Protein AF-X1JD85-F1 (afdb_monomer_lite)

Radius of gyration: 33.34 Å; chains: 1; bounding box: 56×75×87 Å

Secondary structure (DSSP, 8-state):
-------HHHHHHHHHHHHHHHHHHT---TTTTHHHHHHHHHHHHHHHHHHHHHH-----GGGS-EEEEEEEESS---HHHHHHHHHHTT-TT-EEEE-TTS-EEEEESPPPHHHHHHHHHHHHHHH--EEEEEEEEE-HHHHHHHHHHHHHHHHHHHHHHHHHHHHHTTT---GGGS--

InterPro domains:
  IPR022646 Protein-export membrane protein SecD/SecF/SecDF, conserved site [PF07549] (50-77)

Foldseek 3Di:
DDDPPPDVVVVVVVVVVVVVVVVVVPPDPCLVCVVVVVVVVVVVVVVVVVCCVVVPDDDDPLLAWKKKWKKAAPDDDDQVNVQVLCVVVVQVVWDWDQDPVRIIIIIGGADDPVNVVVSLVSCCVVRNDMDTDDMDGDDNVNSNVVVVVVVVVVVVVVVVVVVCVCVVCVPPPCPPPPRD

Organism: NCBI:txid412755

Sequence (180 aa):
APSCVYSPALAWDKRLRYSESIREKEMTDIVGKRFWFFIASGVVILFCIISLANFGLKPGIELSSGSMLTVNFEQTVTEADLKQELASLGYTRAIVQRTGEGNFLIRTSELTGEAKTALEDALRAKFGPITESEFYSVSPMIAAETARNAGIAIAVAAVGILLYITWAFRKMPNPFRYGT

Structure (mmCIF, N/CA/C/O backbone):
data_AF-X1JD85-F1
#
_entry.id   AF-X1JD85-F1
#
loop_
_atom_site.group_PDB
_atom_site.id
_atom_site.type_symbol
_atom_site.label_atom_id
_atom_site.label_alt_id
_atom_site.label_comp_id
_atom_site.label_asym_id
_atom_site.label_entity_id
_atom_site.label_seq_id
_atom_site.pdbx_PDB_ins_code
_atom_site.Cartn_x
_atom_site.Cartn_y
_atom_site.Cartn_z
_atom_site.occupancy
_atom_site.B_iso_or_equiv
_atom_site.auth_seq_id
_atom_site.auth_comp_id
_atom_site.auth_asym_id
_atom_site.auth_atom_id
_atom_site.pdbx_PDB_model_num
ATOM 1 N N . ALA A 1 1 ? 29.588 -62.566 -58.183 1.00 44.38 1 ALA A N 1
ATOM 2 C CA . ALA A 1 1 ? 28.946 -61.707 -57.168 1.00 44.38 1 ALA A CA 1
ATOM 3 C C . ALA A 1 1 ? 29.950 -60.640 -56.747 1.00 44.38 1 ALA A C 1
ATOM 5 O O . ALA A 1 1 ? 31.024 -61.040 -56.310 1.00 44.38 1 ALA A O 1
ATOM 6 N N . PRO A 1 2 ? 29.702 -59.331 -56.928 1.00 49.50 2 PRO A N 1
ATOM 7 C CA . PRO A 1 2 ? 30.607 -58.328 -56.397 1.00 49.50 2 PRO A CA 1
ATOM 8 C C . PRO A 1 2 ? 30.257 -58.089 -54.926 1.00 49.50 2 PRO A C 1
ATOM 10 O O . PRO A 1 2 ? 29.123 -57.769 -54.574 1.00 49.50 2 PRO A O 1
ATOM 13 N N . SER A 1 3 ? 31.240 -58.301 -54.062 1.00 49.25 3 SER A N 1
ATOM 14 C CA . SER A 1 3 ? 31.193 -57.963 -52.647 1.00 49.25 3 SER A CA 1
ATOM 15 C C . SER A 1 3 ? 31.099 -56.445 -52.491 1.00 49.25 3 SER A C 1
ATOM 17 O O . SER A 1 3 ? 32.057 -55.726 -52.777 1.00 49.25 3 SER A O 1
ATOM 19 N N . CYS A 1 4 ? 29.940 -55.957 -52.046 1.00 56.00 4 CYS A N 1
ATOM 20 C CA . CYS A 1 4 ? 29.760 -54.581 -51.594 1.00 56.00 4 CYS A CA 1
ATOM 21 C C . CYS A 1 4 ? 30.707 -54.302 -50.418 1.00 56.00 4 CYS A C 1
ATOM 23 O O . CYS A 1 4 ? 30.453 -54.725 -49.292 1.00 56.00 4 CYS A O 1
ATOM 25 N N . VAL A 1 5 ? 31.789 -53.568 -50.672 1.00 58.25 5 VAL A N 1
ATOM 26 C CA . VAL A 1 5 ? 32.627 -52.990 -49.618 1.00 58.25 5 VAL A CA 1
ATOM 27 C C . VAL A 1 5 ? 31.875 -51.787 -49.053 1.00 58.25 5 VAL A C 1
ATOM 29 O O . VAL A 1 5 ? 31.872 -50.702 -49.633 1.00 58.25 5 VAL A O 1
ATOM 32 N N . TYR A 1 6 ? 31.171 -51.993 -47.941 1.00 58.03 6 TYR A N 1
ATOM 33 C CA . TYR A 1 6 ? 30.500 -50.920 -47.214 1.00 58.03 6 TYR A CA 1
ATOM 34 C C . TYR A 1 6 ? 31.567 -50.099 -46.479 1.00 58.03 6 TYR A C 1
ATOM 36 O O . TYR A 1 6 ? 32.067 -50.517 -45.440 1.00 58.03 6 TYR A O 1
ATOM 44 N N . SER A 1 7 ? 31.973 -48.960 -47.050 1.00 56.78 7 SER A N 1
ATOM 45 C CA . SER A 1 7 ? 32.940 -48.054 -46.420 1.00 56.78 7 SER A CA 1
ATOM 46 C C . SER A 1 7 ? 32.228 -47.186 -45.371 1.00 56.78 7 SER A C 1
ATOM 48 O O . SER A 1 7 ? 31.432 -46.318 -45.747 1.00 56.78 7 SER A O 1
ATOM 50 N N . PRO A 1 8 ? 32.478 -47.381 -44.060 1.00 60.97 8 PRO A N 1
ATOM 51 C CA . PRO A 1 8 ? 31.760 -46.661 -43.011 1.00 60.97 8 PRO A CA 1
ATOM 52 C C . PRO A 1 8 ? 32.025 -45.148 -43.051 1.00 60.97 8 PRO A C 1
ATOM 54 O O . PRO A 1 8 ? 31.138 -44.374 -42.708 1.00 60.97 8 PRO A O 1
ATOM 57 N N . ALA A 1 9 ? 33.191 -44.705 -43.535 1.00 60.25 9 ALA A N 1
ATOM 58 C CA . ALA A 1 9 ? 33.606 -43.297 -43.541 1.00 60.25 9 ALA A CA 1
ATOM 59 C C . ALA A 1 9 ? 32.666 -42.362 -44.334 1.00 60.25 9 ALA A C 1
ATOM 61 O O . ALA A 1 9 ? 32.405 -41.240 -43.904 1.00 60.25 9 ALA A O 1
ATOM 62 N N . LEU A 1 10 ? 32.090 -42.835 -45.444 1.00 59.53 10 LEU A N 1
ATOM 63 C CA . LEU A 1 10 ? 31.178 -42.039 -46.282 1.00 59.53 10 LEU A CA 1
ATOM 64 C C . LEU A 1 10 ? 29.802 -41.816 -45.631 1.00 59.53 10 LEU A C 1
ATOM 66 O O . LEU A 1 10 ? 29.120 -40.835 -45.933 1.00 59.53 10 LEU A O 1
ATOM 70 N N . ALA A 1 11 ? 29.383 -42.714 -44.736 1.00 60.19 11 ALA A N 1
ATOM 71 C CA . ALA A 1 11 ? 28.127 -42.581 -44.004 1.00 60.19 11 ALA A CA 1
ATOM 72 C C . ALA A 1 11 ? 28.239 -41.565 -42.852 1.00 60.19 11 ALA A C 1
ATOM 74 O O . ALA A 1 11 ? 27.272 -40.855 -42.568 1.00 6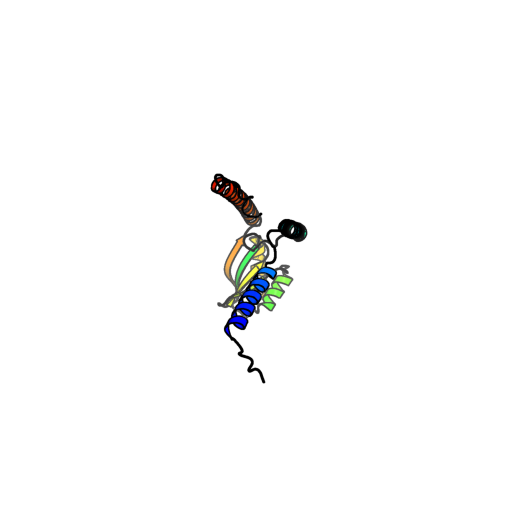0.19 11 ALA A O 1
ATOM 75 N N . TRP A 1 12 ? 29.418 -41.462 -42.226 1.00 57.91 12 TRP A N 1
ATOM 76 C CA . TRP A 1 12 ? 29.690 -40.479 -41.174 1.00 57.91 12 TRP A CA 1
ATOM 77 C C . TRP A 1 12 ? 29.753 -39.047 -41.727 1.00 57.91 12 TRP A C 1
ATOM 79 O O . TRP A 1 12 ? 29.124 -38.162 -41.151 1.00 57.91 12 TRP A O 1
ATOM 89 N N . ASP A 1 13 ? 30.394 -38.825 -42.881 1.00 65.12 13 ASP A N 1
ATOM 90 C CA . ASP A 1 13 ? 30.475 -37.499 -43.530 1.00 65.12 13 ASP A CA 1
ATOM 91 C C . ASP A 1 13 ? 29.090 -36.965 -43.946 1.00 65.12 13 ASP A C 1
ATOM 93 O O . ASP A 1 13 ? 28.709 -35.839 -43.616 1.00 65.12 13 ASP A O 1
ATOM 97 N N . LYS A 1 14 ? 28.250 -37.808 -44.566 1.00 60.28 14 LYS A N 1
ATOM 98 C CA . LYS A 1 14 ? 26.873 -37.413 -44.919 1.00 60.28 14 LYS A CA 1
ATOM 99 C C . LYS A 1 14 ? 26.011 -37.099 -43.696 1.00 60.28 14 LYS A C 1
ATOM 101 O O . LYS A 1 14 ? 25.190 -36.188 -43.759 1.00 60.28 14 LYS A O 1
ATOM 106 N N . ARG A 1 15 ? 26.185 -37.826 -42.585 1.00 61.72 15 ARG A N 1
ATOM 107 C CA . ARG A 1 15 ? 25.444 -37.581 -41.337 1.00 61.72 15 ARG A CA 1
ATOM 108 C C . ARG A 1 15 ? 25.873 -36.273 -40.667 1.00 61.72 15 ARG A C 1
ATOM 110 O O . ARG A 1 15 ? 25.011 -35.566 -40.153 1.00 61.72 15 ARG A O 1
ATOM 117 N N . LEU A 1 16 ? 27.161 -35.932 -40.707 1.00 63.00 16 LEU A N 1
ATOM 118 C CA . LEU A 1 16 ? 27.675 -34.669 -40.173 1.00 63.00 16 LEU A CA 1
ATOM 119 C C . LEU A 1 16 ? 27.164 -33.472 -40.983 1.00 63.00 16 LEU A C 1
ATOM 121 O O . LEU A 1 16 ? 26.545 -32.589 -40.393 1.00 63.00 16 LEU A O 1
ATOM 125 N N . ARG A 1 17 ? 27.259 -33.511 -42.320 1.00 60.44 17 ARG A N 1
ATOM 126 C CA . ARG A 1 17 ? 26.695 -32.463 -43.195 1.00 60.44 17 ARG A CA 1
ATOM 127 C C . ARG A 1 17 ? 25.183 -32.311 -43.064 1.00 60.44 17 ARG A C 1
ATOM 129 O O . ARG A 1 17 ? 24.678 -31.195 -43.076 1.00 60.44 17 ARG A O 1
ATOM 136 N N . TYR A 1 18 ? 24.455 -33.419 -42.913 1.00 59.06 18 TYR A N 1
ATOM 137 C CA . TYR A 1 18 ? 23.013 -33.371 -42.666 1.00 59.06 18 TYR A CA 1
ATOM 138 C C . TYR A 1 18 ? 22.705 -32.737 -41.301 1.00 59.06 18 TYR A C 1
ATOM 140 O O . TYR A 1 18 ? 21.796 -31.926 -41.185 1.00 59.06 18 TYR A O 1
ATOM 148 N N . SER A 1 19 ? 23.493 -33.035 -40.263 1.00 59.91 19 SER A N 1
ATOM 149 C CA . SER A 1 19 ? 23.331 -32.404 -38.945 1.00 59.91 19 SER A CA 1
ATOM 150 C C . SER A 1 19 ? 23.703 -30.915 -38.922 1.00 59.91 19 SER A C 1
ATOM 152 O O . SER A 1 19 ? 23.165 -30.164 -38.109 1.00 59.91 19 SER A O 1
ATOM 154 N N . GLU A 1 20 ? 24.609 -30.476 -39.799 1.00 59.88 20 GLU A N 1
ATOM 155 C CA . GLU A 1 20 ? 24.968 -29.065 -39.974 1.00 59.88 20 GLU A CA 1
ATOM 156 C C . GLU A 1 20 ? 23.885 -28.307 -40.748 1.00 59.88 20 GLU A C 1
ATOM 158 O O . GLU A 1 20 ? 23.433 -27.266 -40.279 1.00 59.88 20 GLU A O 1
ATOM 163 N N . SER A 1 21 ? 23.356 -28.869 -41.843 1.00 57.31 21 SER A N 1
ATOM 164 C CA . SER A 1 21 ? 22.303 -28.201 -42.623 1.00 57.31 21 SER A CA 1
ATOM 165 C C . SER A 1 21 ? 20.973 -28.088 -41.873 1.00 57.31 21 SER A C 1
ATOM 167 O O . SER A 1 21 ? 20.193 -27.180 -42.139 1.00 57.31 21 SER A O 1
ATOM 169 N N . ILE A 1 22 ? 20.673 -29.015 -40.956 1.00 58.38 22 ILE A N 1
ATOM 170 C CA . ILE A 1 22 ? 19.481 -28.940 -40.096 1.00 58.38 22 ILE A CA 1
ATOM 171 C C . ILE A 1 22 ? 19.673 -27.898 -38.982 1.00 58.38 22 ILE A C 1
ATOM 173 O O . ILE A 1 22 ? 18.718 -27.215 -38.625 1.00 58.38 22 ILE A O 1
ATOM 177 N N . ARG A 1 23 ? 20.904 -27.707 -38.482 1.00 54.75 23 ARG A N 1
ATOM 178 C CA . ARG A 1 23 ? 21.219 -26.642 -37.513 1.00 54.75 23 ARG A CA 1
ATOM 179 C C . ARG A 1 23 ? 21.131 -25.242 -38.115 1.00 54.75 23 ARG A C 1
ATOM 181 O O . ARG A 1 23 ? 20.707 -24.323 -37.428 1.00 54.75 23 ARG A O 1
ATOM 188 N N . GLU A 1 24 ? 21.495 -25.089 -39.383 1.00 54.84 24 GLU A N 1
ATOM 189 C CA . GLU A 1 24 ? 21.412 -23.811 -40.099 1.00 54.84 24 GLU A CA 1
ATOM 190 C C . GLU A 1 24 ? 19.960 -23.422 -40.441 1.00 54.84 24 GLU A C 1
ATOM 192 O O . GLU A 1 24 ? 19.608 -22.245 -40.447 1.00 54.84 24 GLU A O 1
ATOM 197 N N . LYS A 1 25 ? 19.080 -24.410 -40.660 1.00 52.81 25 LYS A N 1
ATOM 198 C CA . LYS A 1 25 ? 17.674 -24.190 -41.046 1.00 52.81 25 LYS A CA 1
ATOM 199 C C . LYS A 1 25 ? 16.736 -23.844 -39.881 1.00 52.81 25 LYS A C 1
ATOM 201 O O . LYS A 1 25 ? 15.652 -23.324 -40.123 1.00 52.81 25 LYS A O 1
ATOM 206 N N . GLU A 1 26 ? 17.166 -24.084 -38.643 1.00 57.06 26 GLU A N 1
ATOM 207 C CA . GLU A 1 26 ? 16.428 -23.780 -37.405 1.00 57.06 26 GLU A CA 1
ATOM 208 C C . GLU A 1 26 ? 16.967 -22.522 -36.691 1.00 57.06 26 GLU A C 1
ATOM 210 O O . GLU A 1 26 ? 16.787 -22.341 -35.488 1.00 57.06 26 GLU A O 1
ATOM 215 N N . MET A 1 27 ? 17.644 -21.616 -37.403 1.00 59.97 27 MET A N 1
ATOM 216 C CA . MET A 1 27 ? 17.919 -20.276 -36.881 1.00 59.97 27 MET A CA 1
ATOM 217 C C . MET A 1 27 ? 16.704 -19.384 -37.144 1.00 59.97 27 MET A C 1
ATOM 219 O O . MET A 1 27 ? 16.554 -18.807 -38.218 1.00 59.97 27 MET A O 1
ATOM 223 N N . THR A 1 28 ? 15.809 -19.264 -36.159 1.00 64.50 28 THR A N 1
ATOM 224 C CA . THR A 1 28 ? 14.761 -18.236 -36.191 1.00 64.50 28 THR A CA 1
ATOM 225 C C . THR A 1 28 ? 15.414 -16.870 -36.369 1.00 64.50 28 THR A C 1
ATOM 227 O O . THR A 1 28 ? 16.146 -16.411 -35.492 1.00 64.50 28 THR A O 1
ATOM 230 N N . ASP A 1 29 ? 15.146 -16.218 -37.497 1.00 69.44 29 ASP A N 1
ATOM 231 C CA . ASP A 1 29 ? 15.663 -14.887 -37.797 1.00 69.44 29 ASP A CA 1
ATOM 232 C C . ASP A 1 29 ? 14.931 -13.824 -36.952 1.00 69.44 29 ASP A C 1
ATOM 234 O O . ASP A 1 29 ? 13.957 -13.187 -37.370 1.00 69.44 29 ASP A O 1
ATOM 238 N N . ILE A 1 30 ? 15.354 -13.701 -35.689 1.00 71.94 30 ILE A N 1
ATOM 239 C CA . ILE A 1 30 ? 14.834 -12.724 -34.721 1.00 71.94 30 ILE A CA 1
ATOM 240 C C . ILE A 1 30 ? 15.249 -11.306 -35.138 1.00 71.94 30 ILE A C 1
ATOM 242 O O . ILE A 1 30 ? 14.485 -10.352 -34.966 1.00 71.94 30 ILE A O 1
ATOM 246 N N . VAL A 1 31 ? 16.439 -11.169 -35.730 1.00 73.62 31 VAL A N 1
ATOM 247 C CA . VAL A 1 31 ? 17.022 -9.881 -36.121 1.00 73.62 31 VAL A CA 1
ATOM 248 C C . VAL A 1 31 ? 16.278 -9.292 -37.324 1.00 73.62 31 VAL A C 1
ATOM 250 O O . VAL A 1 31 ? 15.913 -8.113 -37.293 1.00 73.62 31 VAL A O 1
ATOM 253 N N . GLY A 1 32 ? 15.944 -10.110 -38.328 1.00 77.06 32 GLY A N 1
ATOM 254 C CA . GLY A 1 32 ? 15.184 -9.705 -39.513 1.00 77.06 32 GLY A CA 1
ATOM 255 C C . GLY A 1 32 ? 13.743 -9.273 -39.213 1.00 77.06 32 GLY A C 1
ATOM 256 O O . GLY A 1 32 ? 13.199 -8.399 -39.888 1.00 77.06 32 GLY A O 1
ATOM 257 N N . LYS A 1 33 ? 13.124 -9.806 -38.149 1.00 80.38 33 LYS A N 1
ATOM 258 C CA . LYS A 1 33 ? 11.741 -9.478 -37.741 1.00 80.38 33 LYS A CA 1
ATOM 259 C C . LYS A 1 33 ? 11.639 -8.458 -36.601 1.00 80.38 33 LYS A C 1
ATOM 261 O O . LYS A 1 33 ? 10.548 -8.249 -36.072 1.00 80.38 33 LYS A O 1
ATOM 266 N N . ARG A 1 34 ? 12.726 -7.764 -36.242 1.00 83.44 34 ARG A N 1
ATOM 267 C CA . ARG A 1 34 ? 12.780 -6.824 -35.099 1.00 83.44 34 ARG A CA 1
ATOM 268 C C . ARG A 1 34 ? 11.634 -5.806 -35.036 1.00 83.44 34 ARG A C 1
ATOM 270 O O . ARG A 1 34 ? 11.132 -5.520 -33.956 1.00 83.44 34 ARG A O 1
ATOM 277 N N . PHE A 1 35 ? 11.176 -5.290 -36.179 1.00 85.44 35 PHE A N 1
ATOM 278 C CA . PHE A 1 35 ? 10.071 -4.324 -36.225 1.00 85.44 35 PHE A CA 1
ATOM 279 C C . PHE A 1 35 ? 8.730 -4.931 -35.798 1.00 85.44 35 PHE A C 1
ATOM 281 O O . PHE A 1 35 ? 7.968 -4.269 -35.100 1.00 85.44 35 PHE A O 1
ATOM 288 N N . TRP A 1 36 ? 8.467 -6.197 -36.138 1.00 88.06 36 TRP A N 1
ATOM 289 C CA . TRP A 1 36 ? 7.276 -6.906 -35.664 1.00 88.06 36 TRP A CA 1
ATOM 290 C C . TRP A 1 36 ? 7.305 -7.084 -34.145 1.00 88.06 36 TRP A C 1
ATOM 292 O O . TRP A 1 36 ? 6.292 -6.859 -33.486 1.00 88.06 36 TRP A O 1
ATOM 302 N N . PHE A 1 37 ? 8.473 -7.400 -33.577 1.00 89.50 37 PHE A N 1
ATOM 303 C CA . PHE A 1 37 ? 8.644 -7.483 -32.125 1.00 89.50 37 PHE A CA 1
ATOM 304 C C . PHE A 1 37 ? 8.500 -6.122 -31.433 1.00 89.50 37 PHE A C 1
ATOM 306 O O . PHE A 1 37 ? 7.871 -6.052 -30.377 1.00 89.50 37 PHE A O 1
ATOM 313 N N . PHE A 1 38 ? 9.004 -5.030 -32.022 1.00 90.94 38 PHE A N 1
ATOM 314 C CA . PHE A 1 38 ? 8.793 -3.681 -31.484 1.00 90.94 38 PHE A CA 1
ATOM 315 C C . PHE A 1 38 ? 7.323 -3.262 -31.511 1.00 90.94 38 PHE A C 1
ATOM 317 O O . PHE A 1 38 ? 6.838 -2.729 -30.516 1.00 90.94 38 PHE A O 1
ATOM 324 N N . ILE A 1 39 ? 6.597 -3.535 -32.602 1.00 94.19 39 ILE A N 1
ATOM 325 C CA . ILE A 1 39 ? 5.160 -3.236 -32.690 1.00 94.19 39 ILE A CA 1
ATOM 326 C C . ILE A 1 39 ? 4.388 -4.059 -31.661 1.00 94.19 39 ILE A C 1
ATOM 328 O O . ILE A 1 39 ? 3.618 -3.491 -30.892 1.00 94.19 39 ILE A O 1
ATOM 332 N N . ALA A 1 40 ? 4.627 -5.371 -31.594 1.00 94.75 40 ALA A N 1
ATOM 333 C CA . ALA A 1 40 ? 3.981 -6.236 -30.611 1.00 94.75 40 ALA A CA 1
ATOM 334 C C . ALA A 1 40 ? 4.247 -5.756 -29.174 1.00 94.75 40 ALA A C 1
ATOM 336 O O . ALA A 1 40 ? 3.315 -5.628 -28.383 1.00 94.75 40 ALA A O 1
ATOM 337 N N . SER A 1 41 ? 5.497 -5.407 -28.857 1.00 94.75 41 SER A N 1
ATOM 338 C CA . SER A 1 41 ? 5.865 -4.878 -27.538 1.00 94.75 41 SER A CA 1
ATOM 339 C C . SER A 1 41 ? 5.183 -3.540 -27.253 1.00 94.75 41 SER A C 1
ATOM 341 O O . SER A 1 41 ? 4.665 -3.339 -26.159 1.00 94.75 41 SER A O 1
ATOM 343 N N . GLY A 1 42 ? 5.125 -2.640 -28.238 1.00 96.06 42 GLY A N 1
ATOM 344 C CA . GLY A 1 42 ? 4.436 -1.356 -28.117 1.00 96.06 42 GLY A CA 1
ATOM 345 C C . GLY A 1 42 ? 2.938 -1.516 -27.860 1.00 96.06 42 GLY A C 1
ATOM 346 O O . GLY A 1 42 ? 2.399 -0.844 -26.984 1.00 96.06 42 GLY A O 1
ATOM 347 N N . VAL A 1 43 ? 2.277 -2.447 -28.556 1.00 97.38 43 VAL A N 1
ATOM 348 C CA . VAL A 1 43 ? 0.858 -2.772 -28.333 1.00 97.38 43 VAL A CA 1
ATOM 349 C C . VAL A 1 43 ? 0.636 -3.300 -26.917 1.00 97.38 43 VAL A C 1
ATOM 351 O O . VAL A 1 43 ? -0.282 -2.843 -26.239 1.00 97.38 43 VAL A O 1
ATOM 354 N N . VAL A 1 44 ? 1.490 -4.210 -26.437 1.00 96.88 44 VAL A N 1
ATOM 355 C CA . VAL A 1 44 ? 1.398 -4.744 -25.068 1.00 96.88 44 VAL A CA 1
ATOM 356 C C . VAL A 1 44 ? 1.614 -3.643 -24.029 1.00 96.88 44 VAL A C 1
ATOM 358 O O . VAL A 1 44 ? 0.826 -3.532 -23.095 1.00 96.88 44 VAL A O 1
ATOM 361 N N . ILE A 1 45 ? 2.627 -2.788 -24.198 1.00 96.81 45 ILE A N 1
ATOM 362 C CA . ILE A 1 45 ? 2.885 -1.659 -23.290 1.00 96.81 45 ILE A CA 1
ATOM 363 C C . ILE A 1 45 ? 1.685 -0.709 -23.261 1.00 96.81 45 ILE A C 1
ATOM 365 O O . ILE A 1 45 ? 1.235 -0.326 -22.183 1.00 96.81 45 ILE A O 1
ATOM 369 N N . LEU A 1 46 ? 1.137 -0.355 -24.426 1.00 96.69 46 LEU A N 1
ATOM 370 C CA . LEU A 1 46 ? -0.025 0.523 -24.518 1.00 96.69 46 LEU A CA 1
ATOM 371 C C . LEU A 1 46 ? -1.246 -0.095 -23.828 1.00 96.69 46 LEU A C 1
ATOM 373 O O . LEU A 1 46 ? -1.921 0.582 -23.056 1.00 96.69 46 LEU A O 1
ATOM 377 N N . PHE A 1 47 ? -1.495 -1.387 -24.052 1.00 96.94 47 PHE A N 1
ATOM 378 C CA . PHE A 1 47 ? -2.556 -2.123 -23.372 1.00 96.94 47 PHE A CA 1
ATOM 379 C C . PHE A 1 47 ? -2.370 -2.107 -21.848 1.00 96.94 47 PHE A C 1
ATOM 381 O O . PHE A 1 47 ? -3.318 -1.813 -21.121 1.00 96.94 47 PHE A O 1
ATOM 388 N N . CYS A 1 48 ? -1.150 -2.337 -21.356 1.00 95.06 48 CYS A N 1
ATOM 389 C CA . CYS A 1 48 ? -0.830 -2.252 -19.931 1.00 95.06 48 CYS A CA 1
ATOM 390 C C . CYS A 1 48 ? -1.097 -0.853 -19.360 1.00 95.06 48 CYS A C 1
ATOM 392 O O . CYS A 1 48 ? -1.688 -0.747 -18.288 1.00 95.06 48 CYS A O 1
ATOM 394 N N . ILE A 1 49 ? -0.718 0.215 -20.070 1.00 95.44 49 ILE A N 1
ATOM 395 C CA . ILE A 1 49 ? -0.964 1.601 -19.638 1.00 95.44 49 ILE A CA 1
ATOM 396 C C . ILE A 1 49 ? -2.468 1.890 -19.570 1.00 95.44 49 ILE A C 1
ATOM 398 O O . ILE A 1 49 ? -2.943 2.418 -18.567 1.00 95.44 49 ILE A O 1
ATOM 402 N N . ILE A 1 50 ? -3.231 1.512 -20.602 1.00 95.56 50 ILE A N 1
ATOM 403 C CA . ILE A 1 50 ? -4.690 1.701 -20.643 1.00 95.56 50 ILE A CA 1
ATOM 404 C C . ILE A 1 50 ? -5.369 0.905 -19.523 1.00 95.56 50 ILE A C 1
ATOM 406 O O . ILE A 1 50 ? -6.266 1.415 -18.852 1.00 95.56 50 ILE A O 1
ATOM 410 N N . SER A 1 51 ? -4.936 -0.335 -19.294 1.00 95.19 51 SER A N 1
ATOM 411 C CA . SER A 1 51 ? -5.427 -1.157 -18.190 1.00 95.19 51 SER A CA 1
ATOM 412 C C . SER A 1 51 ? -5.143 -0.483 -16.847 1.00 95.19 51 SER A C 1
ATOM 414 O O . SER A 1 51 ? -6.041 -0.341 -16.022 1.00 95.19 51 SER A O 1
ATOM 416 N N . LEU A 1 52 ? -3.918 -0.009 -16.629 1.00 93.19 52 LEU A N 1
ATOM 417 C CA . LEU A 1 52 ? -3.537 0.651 -15.383 1.00 93.19 52 LEU A CA 1
ATOM 418 C C . LEU A 1 52 ? -4.338 1.938 -15.138 1.00 93.19 52 LEU A C 1
ATOM 420 O O . LEU A 1 52 ? -4.743 2.197 -14.009 1.00 93.19 52 LEU A O 1
ATOM 424 N N . ALA A 1 53 ? -4.599 2.717 -16.190 1.00 91.62 53 ALA A N 1
ATOM 425 C CA . ALA A 1 53 ? -5.367 3.956 -16.103 1.00 91.62 53 ALA A CA 1
ATOM 426 C C . ALA A 1 53 ? -6.848 3.719 -15.761 1.00 91.62 53 ALA A C 1
ATOM 428 O O . ALA A 1 53 ? -7.414 4.475 -14.978 1.00 91.62 53 ALA A O 1
ATOM 429 N N . ASN A 1 54 ? -7.470 2.671 -16.315 1.00 93.38 54 ASN A N 1
ATOM 430 C CA . ASN A 1 54 ? -8.889 2.376 -16.081 1.00 93.38 54 ASN A CA 1
ATOM 431 C C . ASN A 1 54 ? -9.147 1.629 -14.766 1.00 93.38 54 ASN A C 1
ATOM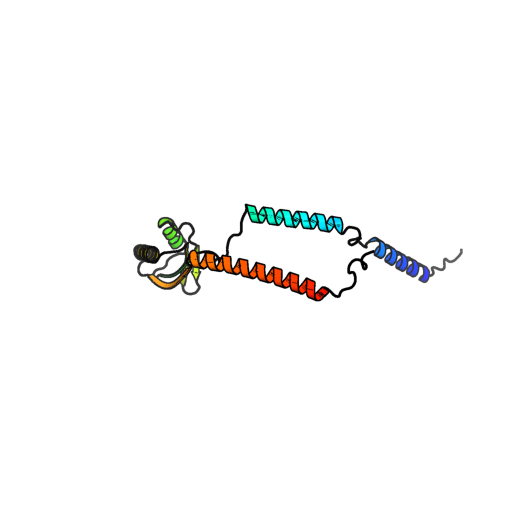 433 O O . ASN A 1 54 ? -10.119 1.919 -14.075 1.00 93.38 54 ASN A O 1
ATOM 437 N N . PHE A 1 55 ? -8.307 0.649 -14.424 1.00 90.44 55 PHE A N 1
ATOM 438 C CA . PHE A 1 55 ? -8.499 -0.175 -13.224 1.00 90.44 55 PHE A CA 1
ATOM 439 C C . PHE A 1 55 ? -7.831 0.417 -11.978 1.00 90.44 55 PHE A C 1
ATOM 441 O O . PHE A 1 55 ? -8.184 0.046 -10.857 1.00 90.44 55 PHE A O 1
ATOM 448 N N . GLY A 1 56 ? -6.893 1.348 -12.165 1.00 85.12 56 GLY A N 1
ATOM 449 C CA . GLY A 1 56 ? -6.118 1.948 -11.091 1.00 85.12 56 GLY A CA 1
ATOM 450 C C . GLY A 1 56 ? -5.161 0.965 -10.414 1.00 85.12 56 GLY A C 1
ATOM 451 O O . GLY A 1 56 ? -5.128 -0.238 -10.686 1.00 85.12 56 GLY A O 1
ATOM 452 N N . LEU A 1 57 ? -4.363 1.498 -9.492 1.00 83.44 57 LEU A N 1
ATOM 453 C CA . LEU A 1 57 ? -3.533 0.712 -8.585 1.00 83.44 57 LEU A CA 1
ATOM 454 C C . LEU A 1 57 ? -4.233 0.612 -7.233 1.00 83.44 57 LEU A C 1
ATOM 456 O O . LEU A 1 57 ? -4.744 1.607 -6.727 1.00 83.44 57 LEU A O 1
ATOM 460 N N . LYS A 1 58 ? -4.225 -0.580 -6.629 1.00 82.38 58 LYS A N 1
ATOM 461 C CA . LYS A 1 58 ? -4.605 -0.750 -5.222 1.00 82.38 58 LYS A CA 1
ATOM 462 C C . LYS A 1 58 ? -3.375 -0.408 -4.373 1.00 82.38 58 LYS A C 1
ATOM 464 O O . LYS A 1 58 ? -2.437 -1.207 -4.382 1.00 82.38 58 LYS A O 1
ATOM 469 N N . PRO A 1 59 ? -3.321 0.762 -3.709 1.00 76.56 59 PRO A N 1
ATOM 470 C CA . PRO A 1 59 ? -2.164 1.133 -2.907 1.00 76.56 59 PRO A CA 1
ATOM 471 C C . PRO A 1 59 ? -1.947 0.110 -1.790 1.00 76.56 59 PRO A C 1
ATOM 473 O O . PRO A 1 59 ? -2.904 -0.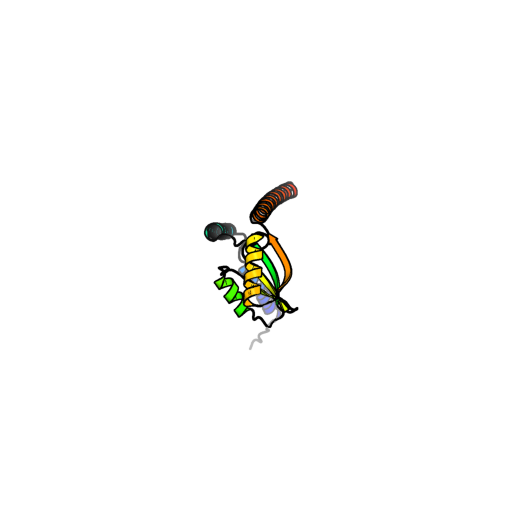395 -1.199 1.00 76.56 59 PRO A O 1
ATOM 476 N N . GLY A 1 60 ? -0.679 -0.212 -1.530 1.00 72.62 60 GLY A N 1
ATOM 477 C CA . GLY A 1 60 ? -0.303 -1.026 -0.377 1.00 72.62 60 GLY A CA 1
ATOM 478 C C . GLY A 1 60 ? -0.643 -0.320 0.937 1.00 72.62 60 GLY A C 1
ATOM 479 O O . GLY A 1 60 ? -0.944 0.870 0.944 1.00 72.62 60 GLY A O 1
ATOM 480 N N . ILE A 1 61 ? -0.561 -1.047 2.051 1.00 65.25 61 ILE A N 1
ATOM 481 C CA . ILE A 1 61 ? -0.900 -0.530 3.390 1.00 65.25 61 ILE A CA 1
ATOM 482 C C . ILE A 1 61 ? -0.029 0.687 3.746 1.00 65.25 61 ILE A C 1
ATOM 484 O O . ILE A 1 61 ? -0.531 1.656 4.288 1.00 65.25 61 ILE A O 1
ATOM 488 N N . GLU A 1 62 ? 1.234 0.700 3.320 1.00 71.38 62 GLU A N 1
ATOM 489 C CA . GLU A 1 62 ? 2.163 1.827 3.522 1.00 71.38 62 GLU A CA 1
ATOM 490 C C . GLU A 1 62 ? 1.816 3.087 2.699 1.00 71.38 62 GLU A C 1
ATOM 492 O O . GLU A 1 62 ? 2.332 4.172 2.945 1.00 71.38 62 GLU A O 1
ATOM 497 N N . LEU A 1 63 ? 0.956 2.948 1.686 1.00 72.06 63 LEU A N 1
ATOM 498 C CA . LEU A 1 63 ? 0.503 4.027 0.796 1.00 72.06 63 LEU A CA 1
ATOM 499 C C . LEU A 1 63 ? -0.995 4.312 0.961 1.00 72.06 63 LEU A C 1
ATOM 501 O O . LEU A 1 63 ? -1.571 5.103 0.214 1.00 72.06 63 LEU A O 1
ATOM 505 N N . SER A 1 64 ? -1.641 3.628 1.903 1.00 72.31 64 SER A N 1
ATOM 506 C CA . SER A 1 64 ? -3.066 3.708 2.170 1.00 72.31 64 SER A CA 1
ATOM 507 C C . SER A 1 64 ? -3.266 4.095 3.628 1.00 72.31 64 SER A C 1
ATOM 509 O O . S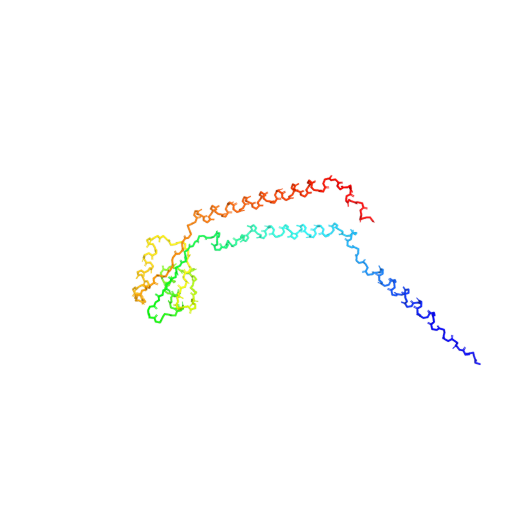ER A 1 64 ? -2.609 3.576 4.520 1.00 72.31 64 SER A O 1
ATOM 511 N N . SER A 1 65 ? -4.173 5.027 3.888 1.00 75.81 65 SER A N 1
ATOM 512 C CA . SER A 1 65 ? -4.544 5.369 5.258 1.00 75.81 65 SER A CA 1
ATOM 513 C C . SER A 1 65 ? -5.308 4.234 5.918 1.00 75.81 65 SER A C 1
ATOM 515 O O . SER A 1 65 ? -6.202 3.639 5.308 1.00 75.81 65 SER A O 1
ATOM 517 N N . GLY A 1 66 ? -5.040 4.009 7.192 1.00 83.06 66 GLY A N 1
ATOM 518 C CA . GLY A 1 66 ? -5.707 2.979 7.963 1.00 83.06 66 GLY A CA 1
ATOM 519 C C . GLY A 1 66 ? -5.292 3.030 9.417 1.00 83.06 66 GLY A C 1
ATOM 520 O O . GLY A 1 66 ? -4.367 3.750 9.797 1.00 83.06 66 GLY A O 1
ATOM 521 N N . SER A 1 67 ? -5.978 2.232 10.217 1.00 87.12 67 SER A N 1
ATOM 522 C CA . SER A 1 67 ? -5.601 2.009 11.603 1.00 87.12 67 SER A CA 1
ATOM 523 C C . SER A 1 67 ? -5.473 0.523 11.860 1.00 87.12 67 SER A C 1
ATOM 525 O O . SER A 1 67 ? -6.203 -0.301 11.304 1.00 87.12 67 SER A O 1
ATOM 527 N N . MET A 1 68 ? -4.497 0.191 12.682 1.00 88.19 68 MET A N 1
ATOM 528 C CA . MET A 1 68 ? -4.161 -1.147 13.094 1.00 88.19 68 MET A CA 1
ATOM 529 C C . MET A 1 68 ? -4.193 -1.159 14.617 1.00 88.19 68 MET A C 1
ATOM 531 O O . MET A 1 68 ? -3.448 -0.436 15.272 1.00 88.19 68 MET A O 1
ATOM 535 N N . LEU A 1 69 ? -5.123 -1.928 15.162 1.00 89.44 69 LEU A N 1
ATOM 536 C CA . LEU A 1 69 ? -5.374 -2.034 16.587 1.00 89.44 69 LEU A CA 1
ATOM 537 C C . LEU A 1 69 ? -5.144 -3.486 17.001 1.00 89.44 69 LEU A C 1
ATOM 539 O O . LEU A 1 69 ? -5.807 -4.389 16.491 1.00 89.44 69 LEU A O 1
ATOM 543 N N . THR A 1 70 ? -4.214 -3.703 17.920 1.00 90.12 70 THR A N 1
ATOM 544 C CA . THR A 1 70 ? -3.943 -5.009 18.513 1.00 90.12 70 THR A CA 1
ATOM 545 C C . THR A 1 70 ? -4.599 -5.069 19.883 1.00 90.12 70 THR A C 1
ATOM 547 O O . THR A 1 70 ? -4.197 -4.354 20.803 1.00 90.12 70 THR A O 1
ATOM 550 N N . VAL A 1 71 ? -5.600 -5.936 20.021 1.00 90.75 71 VAL A N 1
ATOM 551 C CA . VAL A 1 71 ? -6.324 -6.157 21.279 1.00 90.75 71 VAL A CA 1
ATOM 552 C C . VAL A 1 71 ? -6.176 -7.590 21.758 1.00 90.75 71 VAL A C 1
ATOM 554 O O . VAL A 1 71 ? -6.161 -8.535 20.969 1.00 90.75 71 VAL A O 1
ATOM 557 N N . ASN A 1 72 ? -6.119 -7.751 23.071 1.00 89.69 72 ASN A N 1
ATOM 558 C CA . ASN A 1 72 ? -6.244 -9.026 23.750 1.00 89.69 72 ASN A CA 1
ATOM 559 C C . ASN A 1 72 ? -7.559 -9.051 24.540 1.00 89.69 72 ASN A C 1
ATOM 561 O O . ASN A 1 72 ? -7.936 -8.051 25.157 1.00 89.69 72 ASN A O 1
ATOM 565 N N . PHE A 1 73 ? -8.248 -10.190 24.505 1.00 88.12 73 PHE A N 1
ATOM 566 C CA . PHE A 1 73 ? -9.477 -10.421 25.258 1.00 88.12 73 PHE A CA 1
ATOM 567 C C . PHE A 1 73 ? -9.206 -11.457 26.347 1.00 88.12 73 PHE A C 1
ATOM 569 O O . PHE A 1 73 ? -8.625 -12.504 26.067 1.00 88.12 73 PHE A O 1
ATOM 576 N N . GLU A 1 74 ? -9.682 -11.198 27.567 1.00 83.75 74 GLU A N 1
ATOM 577 C CA . GLU A 1 74 ? -9.567 -12.163 28.671 1.00 83.75 74 GLU A CA 1
ATOM 578 C C . GLU A 1 74 ? -10.453 -13.401 28.458 1.00 83.75 74 GLU A C 1
ATOM 580 O O . GLU A 1 74 ? -10.138 -14.500 28.915 1.00 83.75 74 GLU A O 1
ATOM 585 N N . GLN A 1 75 ? -11.560 -13.235 27.733 1.00 82.25 75 GLN A N 1
ATOM 586 C CA . GLN A 1 75 ? -12.471 -14.318 27.381 1.00 82.25 75 GLN A CA 1
ATOM 587 C C . GLN A 1 75 ? -12.164 -14.918 26.003 1.00 82.25 75 GLN A C 1
ATOM 589 O O . GLN A 1 75 ? -11.528 -14.310 25.141 1.00 82.25 75 GLN A O 1
ATOM 594 N N . THR A 1 76 ? -12.672 -16.125 25.762 1.00 82.69 76 THR A N 1
ATOM 595 C CA . THR A 1 76 ? -12.472 -16.843 24.500 1.00 82.69 76 THR A CA 1
ATOM 596 C C . THR A 1 76 ? -13.327 -16.224 23.387 1.00 82.69 76 THR A C 1
ATOM 598 O O . THR A 1 76 ? -14.490 -16.572 23.218 1.00 82.69 76 THR A O 1
ATOM 601 N N . VAL A 1 77 ? -12.751 -15.290 22.626 1.00 86.06 77 VAL A N 1
ATOM 602 C CA . VAL A 1 77 ? -13.385 -14.673 21.448 1.00 86.06 77 VAL A CA 1
ATOM 603 C C . VAL A 1 77 ? -12.925 -15.390 20.180 1.00 86.06 77 VAL A C 1
ATOM 605 O O . VAL A 1 77 ? -11.740 -15.691 20.027 1.00 86.06 77 VAL A O 1
ATOM 608 N N . THR A 1 78 ? -13.844 -15.676 19.255 1.00 88.31 78 THR A N 1
ATOM 609 C CA . THR A 1 78 ? -13.476 -16.182 17.927 1.00 88.31 78 THR A CA 1
ATOM 610 C C . THR A 1 78 ? -13.281 -15.034 16.938 1.00 88.31 78 THR A C 1
ATOM 612 O O . THR A 1 78 ? -13.906 -13.979 17.045 1.00 88.31 78 THR A O 1
ATOM 615 N N . GLU A 1 79 ? -12.433 -15.239 15.927 1.00 88.75 79 GLU A N 1
ATOM 616 C CA . GLU A 1 79 ? -12.237 -14.255 14.851 1.00 88.75 79 GLU A CA 1
ATOM 617 C C . GLU A 1 79 ? -13.559 -13.916 14.139 1.00 88.75 79 GLU A C 1
ATOM 619 O O . GLU A 1 79 ? -13.794 -12.766 13.767 1.00 88.75 79 GLU A O 1
ATOM 624 N N . ALA A 1 80 ? -14.440 -14.911 13.990 1.00 89.25 80 ALA A N 1
ATOM 625 C CA . ALA A 1 80 ? -15.743 -14.748 13.362 1.00 89.25 80 ALA A CA 1
ATOM 626 C C . ALA A 1 80 ? -16.659 -13.818 14.171 1.00 89.25 80 ALA A C 1
ATOM 628 O O . ALA A 1 80 ? -17.247 -12.904 13.592 1.00 89.25 80 ALA A O 1
ATOM 629 N N . ASP A 1 81 ? -16.723 -13.996 15.494 1.00 90.06 81 ASP A N 1
ATOM 630 C CA . ASP A 1 81 ? -17.552 -13.163 16.375 1.00 90.06 81 ASP A CA 1
ATOM 631 C C . ASP A 1 81 ? -17.075 -11.709 16.381 1.00 90.06 81 ASP A C 1
ATOM 633 O O . ASP A 1 81 ? -17.880 -10.778 16.291 1.00 90.06 81 ASP A O 1
ATOM 637 N N . LEU A 1 82 ? -15.754 -11.511 16.434 1.00 90.12 82 LEU A N 1
ATOM 638 C CA . LEU A 1 82 ? -15.142 -10.186 16.401 1.00 90.12 82 LEU A CA 1
ATOM 639 C C . LEU A 1 82 ? -15.388 -9.494 15.056 1.00 90.12 82 LEU A C 1
ATOM 641 O O . LEU A 1 82 ? -15.758 -8.323 15.015 1.00 90.12 82 LEU A O 1
ATOM 645 N N . LYS A 1 83 ? -15.248 -10.222 13.944 1.00 90.81 83 LYS A N 1
ATOM 646 C CA . LYS A 1 83 ? -15.538 -9.702 12.603 1.00 90.81 83 LYS A CA 1
ATOM 647 C C . LYS A 1 83 ? -17.014 -9.342 12.434 1.00 90.81 83 LYS A C 1
ATOM 649 O O . LYS A 1 83 ? -17.323 -8.327 11.812 1.00 90.81 83 LYS A O 1
ATOM 654 N N . GLN A 1 84 ? -17.919 -10.152 12.979 1.00 91.00 84 GLN A N 1
ATOM 655 C CA . GLN A 1 84 ? -19.352 -9.875 12.942 1.00 91.00 84 GLN A CA 1
ATOM 656 C C . GLN A 1 84 ? -19.703 -8.627 13.756 1.00 91.00 84 GLN A C 1
ATOM 658 O O . GLN A 1 84 ? -20.521 -7.828 13.306 1.00 91.00 84 GLN A O 1
ATOM 663 N N . GLU A 1 85 ? -19.066 -8.428 14.911 1.00 91.00 85 GLU A N 1
ATOM 664 C CA . GLU A 1 85 ? -19.268 -7.211 15.698 1.00 91.00 85 GLU A CA 1
ATOM 665 C C . GLU A 1 85 ? -18.687 -5.971 15.022 1.00 91.00 85 GLU A C 1
ATOM 667 O O . GLU A 1 85 ? -19.328 -4.932 14.947 1.00 91.00 85 GLU A O 1
ATOM 672 N N . LEU A 1 86 ? -17.501 -6.068 14.431 1.00 90.88 86 LEU A N 1
ATOM 673 C CA . LEU A 1 86 ? -16.955 -4.951 13.662 1.00 90.88 86 LEU A CA 1
ATOM 674 C C . LEU A 1 86 ? -17.877 -4.576 12.494 1.00 90.88 86 LEU A C 1
ATOM 676 O O . LEU A 1 86 ? -18.071 -3.394 12.217 1.00 90.88 86 LEU A O 1
ATOM 680 N N . ALA A 1 87 ? -18.504 -5.561 11.848 1.00 90.81 87 ALA A N 1
ATOM 681 C CA . ALA A 1 87 ? -19.491 -5.311 10.807 1.00 90.81 87 ALA A CA 1
ATOM 682 C C . ALA A 1 87 ? -20.774 -4.644 11.341 1.00 90.81 87 ALA A C 1
ATOM 684 O O . ALA A 1 87 ? -21.290 -3.751 10.667 1.00 90.81 87 ALA A O 1
ATOM 685 N N . SER A 1 88 ? -21.272 -5.025 12.527 1.00 89.69 88 SER A N 1
ATOM 686 C CA . SER A 1 88 ? -22.452 -4.395 13.152 1.00 89.69 88 SER A CA 1
ATOM 687 C C . SER A 1 88 ? -22.183 -2.939 13.551 1.00 89.69 88 SER A C 1
ATOM 689 O O . SER A 1 88 ? -23.061 -2.092 13.401 1.00 89.69 88 SER A O 1
ATOM 691 N N . LEU A 1 89 ? -20.946 -2.631 13.948 1.00 87.38 89 LEU A N 1
ATOM 692 C CA . LEU A 1 89 ? -20.461 -1.285 14.268 1.00 87.38 89 LEU A CA 1
ATOM 693 C C . LEU A 1 89 ? -20.150 -0.423 13.027 1.00 87.38 89 LEU A C 1
ATOM 695 O O . LEU A 1 89 ? -19.705 0.715 13.158 1.00 87.38 89 LEU A O 1
ATOM 699 N N . GLY A 1 90 ? -20.375 -0.941 11.813 1.00 87.69 90 GLY A N 1
ATOM 700 C CA . GLY A 1 90 ? -20.178 -0.216 10.551 1.00 87.69 90 GLY A CA 1
ATOM 701 C C . GLY A 1 90 ? -18.809 -0.420 9.890 1.00 87.69 90 GLY A C 1
ATOM 702 O O . GLY A 1 90 ? -18.593 0.031 8.763 1.00 87.69 90 GLY A O 1
ATOM 703 N N . TYR A 1 91 ? -17.901 -1.177 10.509 1.00 88.56 91 TYR A N 1
ATOM 704 C CA . TYR A 1 91 ? -16.575 -1.508 9.978 1.00 88.56 91 TYR A CA 1
ATOM 705 C C . TYR A 1 91 ? -16.601 -2.771 9.102 1.00 88.56 91 TYR A C 1
ATOM 707 O O . TYR A 1 91 ? -15.845 -3.720 9.295 1.00 88.56 91 TYR A O 1
ATOM 715 N N . THR A 1 92 ? -17.447 -2.780 8.071 1.00 83.19 92 THR A N 1
ATOM 716 C CA . THR A 1 92 ? -17.631 -3.926 7.149 1.00 83.19 92 THR A CA 1
ATOM 717 C C . THR A 1 92 ? -16.376 -4.330 6.369 1.00 83.19 92 THR A C 1
ATOM 719 O O . THR A 1 92 ? -16.262 -5.466 5.912 1.00 83.19 92 THR A O 1
ATOM 722 N N . ARG A 1 93 ? -15.424 -3.404 6.215 1.00 83.38 93 ARG A N 1
ATOM 723 C CA . ARG A 1 93 ? -14.126 -3.626 5.557 1.00 83.38 93 ARG A CA 1
ATOM 724 C C . ARG A 1 93 ? -13.000 -3.969 6.536 1.00 83.38 93 ARG A C 1
ATOM 726 O O . ARG A 1 93 ? -11.850 -4.034 6.109 1.00 83.38 93 ARG A O 1
ATOM 733 N N . ALA A 1 94 ? -13.307 -4.160 7.821 1.00 86.44 94 ALA A N 1
ATOM 734 C CA . ALA A 1 94 ? -12.300 -4.526 8.800 1.00 86.44 94 ALA A CA 1
ATOM 735 C C . ALA A 1 94 ? -11.723 -5.915 8.503 1.00 86.44 94 ALA A C 1
ATOM 737 O O . ALA A 1 94 ? -12.449 -6.867 8.201 1.00 86.44 94 ALA A O 1
ATOM 738 N N . ILE A 1 95 ? -10.404 -6.028 8.603 1.00 87.88 95 ILE A N 1
ATOM 739 C CA . ILE A 1 95 ? -9.690 -7.298 8.505 1.00 87.88 95 ILE A CA 1
ATOM 740 C C . ILE A 1 95 ? -9.267 -7.669 9.919 1.00 87.88 95 ILE A C 1
ATOM 742 O O . ILE A 1 95 ? -8.526 -6.925 10.555 1.00 87.88 95 ILE A O 1
ATOM 746 N N . VAL A 1 96 ? -9.738 -8.816 10.393 1.00 91.19 96 VAL A N 1
ATOM 747 C CA . VAL A 1 96 ? -9.343 -9.384 11.682 1.00 91.19 96 VAL A CA 1
ATOM 748 C C . VAL A 1 96 ? -8.341 -10.496 11.412 1.00 91.19 96 VAL A C 1
ATOM 750 O O . VAL A 1 96 ? -8.534 -11.282 10.489 1.00 91.19 96 VAL A O 1
ATOM 753 N N . GLN A 1 97 ? -7.254 -10.534 12.172 1.00 90.19 97 GLN A N 1
ATOM 754 C CA . GLN A 1 97 ? -6.257 -11.598 12.110 1.00 90.19 97 GLN A CA 1
ATOM 755 C C . GLN A 1 97 ? -5.858 -11.987 13.527 1.00 90.19 97 GLN A C 1
ATOM 757 O O . GLN A 1 97 ? -5.510 -11.129 14.334 1.00 90.19 97 GLN A O 1
ATOM 762 N N . ARG A 1 98 ? -5.881 -13.281 13.840 1.00 88.25 98 ARG A N 1
ATOM 763 C CA . ARG A 1 98 ? -5.367 -13.779 15.118 1.00 88.25 98 ARG A CA 1
ATOM 764 C C . ARG A 1 98 ? -3.842 -13.891 15.068 1.00 88.25 98 ARG A C 1
ATOM 766 O O . ARG A 1 98 ? -3.299 -14.462 14.124 1.00 88.25 98 ARG A O 1
ATOM 773 N N . THR A 1 99 ? -3.152 -13.376 16.079 1.00 83.62 99 THR A N 1
ATOM 774 C CA . THR A 1 99 ? -1.700 -13.520 16.238 1.00 83.62 99 THR A CA 1
ATOM 775 C C . THR A 1 99 ? -1.370 -14.676 17.190 1.00 83.62 99 THR A C 1
ATOM 777 O O . THR A 1 99 ? -2.228 -15.165 17.929 1.00 83.62 99 THR A O 1
ATOM 780 N N . GLY A 1 100 ? -0.122 -15.157 17.149 1.00 73.69 100 GLY A N 1
ATOM 781 C CA . GLY A 1 100 ? 0.304 -16.374 17.856 1.00 73.69 100 GLY A CA 1
ATOM 782 C C . GLY A 1 100 ? 0.181 -16.330 19.385 1.00 73.69 100 GLY A C 1
ATOM 783 O O . GLY A 1 100 ? 0.116 -17.383 20.010 1.00 73.69 100 GLY A O 1
ATOM 784 N N . GLU A 1 101 ? 0.087 -15.140 19.981 1.00 74.38 101 GLU A N 1
ATOM 785 C CA . GLU A 1 101 ? -0.009 -14.936 21.436 1.00 74.38 101 GLU A CA 1
ATOM 786 C C . GLU A 1 101 ? -1.457 -14.796 21.937 1.00 74.38 101 GLU A C 1
ATOM 788 O O . GLU A 1 101 ? -1.699 -14.438 23.084 1.00 74.38 101 GLU A O 1
ATOM 793 N N . GLY A 1 102 ? -2.446 -15.069 21.079 1.00 78.12 102 GLY A N 1
ATOM 794 C CA . GLY A 1 102 ? -3.858 -14.887 21.419 1.00 78.12 102 GLY A CA 1
ATOM 795 C C . GLY A 1 102 ? -4.359 -13.451 21.253 1.00 78.12 102 GLY A C 1
ATOM 796 O O . GLY A 1 102 ? -5.524 -13.195 21.544 1.00 78.12 102 GLY A O 1
ATOM 797 N N . ASN A 1 103 ? -3.529 -12.544 20.728 1.00 87.56 103 ASN A N 1
ATOM 798 C CA . ASN A 1 103 ? -3.963 -11.196 20.371 1.00 87.56 103 ASN A CA 1
ATOM 799 C C . ASN A 1 103 ? -4.709 -11.214 19.030 1.00 87.56 103 ASN A C 1
ATOM 801 O O . ASN A 1 103 ? -4.505 -12.081 18.174 1.00 87.56 103 ASN A O 1
ATOM 805 N N . PHE A 1 104 ? -5.565 -10.223 18.833 1.00 90.19 104 PHE A N 1
ATOM 806 C CA . PHE A 1 104 ? -6.272 -9.975 17.588 1.00 90.19 104 PHE A CA 1
ATOM 807 C C . PHE A 1 104 ? -5.780 -8.669 16.990 1.00 90.19 104 PHE A C 1
ATOM 809 O O . PHE A 1 104 ? -5.863 -7.614 17.612 1.00 90.19 104 PHE A O 1
ATOM 816 N N . LEU A 1 105 ? -5.288 -8.757 15.762 1.00 90.25 105 LEU A N 1
ATOM 817 C CA . LEU A 1 105 ? -4.935 -7.625 14.932 1.00 90.25 105 LEU A CA 1
ATOM 818 C C . LEU A 1 105 ? -6.165 -7.210 14.127 1.00 90.25 105 LEU A C 1
ATOM 820 O O . LEU A 1 105 ? -6.628 -7.945 13.252 1.00 90.25 105 LEU A O 1
ATOM 824 N N . ILE A 1 106 ? -6.685 -6.027 14.415 1.00 89.94 106 ILE A N 1
ATOM 825 C CA . ILE A 1 106 ? -7.826 -5.431 13.732 1.00 89.94 106 ILE A CA 1
ATOM 826 C C . ILE A 1 106 ? -7.296 -4.333 12.816 1.00 89.94 106 ILE A C 1
ATOM 828 O O . ILE A 1 106 ? -6.705 -3.358 13.273 1.00 89.94 106 ILE A O 1
ATOM 832 N N . ARG A 1 107 ? -7.510 -4.479 11.509 1.00 88.50 107 ARG A N 1
ATOM 833 C CA . ARG A 1 107 ? -7.195 -3.451 10.511 1.00 88.50 107 ARG A CA 1
ATOM 834 C C . ARG A 1 107 ? -8.474 -2.807 10.022 1.00 88.50 107 ARG A C 1
ATOM 836 O O . ARG A 1 107 ? -9.330 -3.495 9.468 1.00 88.50 107 ARG A O 1
ATOM 843 N N . THR A 1 108 ? -8.578 -1.498 10.170 1.00 87.69 108 THR A N 1
ATOM 844 C CA . THR A 1 108 ? -9.713 -0.696 9.710 1.00 87.69 108 THR A CA 1
ATOM 845 C C . THR A 1 108 ? -9.236 0.425 8.788 1.00 87.69 108 THR A C 1
ATOM 847 O O . THR A 1 108 ? -8.039 0.682 8.642 1.00 87.69 108 THR A O 1
ATOM 850 N N . SER A 1 109 ? -10.186 1.133 8.173 1.00 82.81 109 SER A N 1
ATOM 851 C CA . SER A 1 109 ? -9.928 2.504 7.717 1.00 82.81 109 SER A CA 1
ATOM 852 C C . SER A 1 109 ? -9.483 3.383 8.891 1.00 82.81 109 SER A C 1
ATOM 854 O O . SER A 1 109 ? -9.654 2.983 10.042 1.00 82.81 109 SER A O 1
ATOM 856 N N . GLU A 1 110 ? -8.922 4.558 8.596 1.00 81.56 110 GLU A N 1
ATOM 857 C CA . GLU A 1 110 ? -8.462 5.497 9.626 1.00 81.56 110 GLU A CA 1
ATOM 858 C C . GLU A 1 110 ? -9.514 5.670 10.735 1.00 81.56 110 GLU A C 1
ATOM 860 O O . GLU A 1 110 ? -10.673 6.002 10.473 1.00 81.56 110 GLU A O 1
ATOM 865 N N . LEU A 1 111 ? -9.088 5.416 11.969 1.00 81.94 111 LEU A N 1
ATOM 866 C CA . LEU A 1 111 ? -9.802 5.708 13.198 1.00 81.94 111 LEU A CA 1
ATOM 867 C C . LEU A 1 111 ? -9.254 7.019 13.752 1.00 81.94 111 LEU A C 1
ATOM 869 O O . LEU A 1 111 ? -8.060 7.143 14.040 1.00 81.94 111 LEU A O 1
ATOM 873 N N . THR A 1 112 ? -10.146 7.987 13.933 1.00 82.56 112 THR A N 1
ATOM 874 C CA . THR A 1 112 ? -9.867 9.165 14.755 1.00 82.56 112 THR A CA 1
ATOM 875 C C . THR A 1 112 ? -9.775 8.751 16.226 1.00 82.56 112 THR A C 1
ATOM 877 O O . THR A 1 112 ? -10.265 7.686 16.605 1.00 82.56 112 THR A O 1
ATOM 880 N N . GLY A 1 113 ? -9.180 9.592 17.079 1.00 83.44 113 GLY A N 1
ATOM 881 C CA . GLY A 1 113 ? -9.091 9.302 18.517 1.00 83.44 113 GLY A CA 1
ATOM 882 C C . GLY A 1 113 ? -10.457 9.016 19.156 1.00 83.44 113 GLY A C 1
ATOM 883 O O . GLY A 1 113 ? -10.588 8.072 19.922 1.00 83.44 113 GLY A O 1
ATOM 884 N N . GLU A 1 114 ? -11.495 9.761 18.771 1.00 86.31 114 GLU A N 1
ATOM 885 C CA . GLU A 1 114 ? -12.867 9.544 19.251 1.00 86.31 114 GLU A CA 1
ATOM 886 C C . GLU A 1 114 ? -13.471 8.227 18.741 1.00 86.31 114 GLU A C 1
ATOM 888 O O . GLU A 1 114 ? -14.069 7.481 19.515 1.00 86.31 114 GLU A O 1
ATOM 893 N N . ALA A 1 115 ? -13.285 7.908 17.454 1.00 86.12 115 ALA A N 1
ATOM 894 C CA . ALA A 1 115 ? -13.780 6.663 16.864 1.00 86.12 115 ALA A CA 1
ATOM 895 C C . ALA A 1 115 ? -13.073 5.429 17.441 1.00 86.12 115 ALA A C 1
ATOM 897 O O . ALA A 1 115 ? -13.701 4.385 17.608 1.00 86.12 115 ALA A O 1
ATOM 898 N N . LYS A 1 116 ? -11.784 5.561 17.780 1.00 88.06 116 LYS A N 1
ATOM 899 C CA . LYS A 1 116 ? -11.013 4.541 18.495 1.00 88.06 116 LYS A CA 1
ATOM 900 C C . LYS A 1 116 ? -11.633 4.264 19.864 1.00 88.06 116 LYS A C 1
ATOM 902 O O . LYS A 1 116 ? -11.962 3.118 20.144 1.00 88.06 116 LYS A O 1
ATOM 907 N N . THR A 1 117 ? -11.849 5.300 20.676 1.00 89.31 117 THR A N 1
ATOM 908 C CA . THR A 1 117 ? -12.446 5.147 22.011 1.00 89.31 117 THR A CA 1
ATOM 909 C C . THR A 1 117 ? -13.838 4.524 21.930 1.00 89.31 117 THR A C 1
ATOM 911 O O . THR A 1 117 ? -14.124 3.565 22.638 1.00 89.31 117 THR A O 1
ATOM 914 N N . ALA A 1 118 ? -14.681 4.988 21.002 1.00 89.88 118 ALA A N 1
ATOM 915 C CA . ALA A 1 118 ? -16.012 4.420 20.798 1.00 89.88 118 ALA A CA 1
ATOM 916 C C . ALA A 1 118 ? -15.969 2.938 20.378 1.00 89.88 118 ALA A C 1
ATOM 918 O O . ALA A 1 118 ? -16.808 2.145 20.806 1.00 89.88 118 ALA A O 1
ATOM 919 N N . LEU A 1 119 ? -14.990 2.554 19.552 1.00 89.56 119 LEU A N 1
ATOM 920 C CA . LEU A 1 119 ? -14.773 1.164 19.161 1.00 89.56 119 LEU A CA 1
ATOM 921 C C . LEU A 1 119 ? -14.326 0.311 20.355 1.00 89.56 119 LEU A C 1
ATOM 923 O O . LEU A 1 119 ? -14.867 -0.773 20.561 1.00 89.56 119 LEU A O 1
ATOM 927 N N . GLU A 1 120 ? -13.368 0.786 21.149 1.00 89.81 120 GLU A N 1
ATOM 928 C CA . GLU A 1 120 ? -12.912 0.091 22.356 1.00 89.81 120 GLU A CA 1
ATOM 929 C C . GLU A 1 120 ? -14.041 -0.096 23.367 1.00 89.81 120 GLU A C 1
ATOM 931 O O . GLU A 1 120 ? -14.194 -1.187 23.911 1.00 89.81 120 GLU A O 1
ATOM 936 N N . ASP A 1 121 ? -14.868 0.926 23.580 1.00 91.31 121 ASP A N 1
ATOM 937 C CA . ASP A 1 121 ? -16.003 0.858 24.498 1.00 91.31 121 ASP A CA 1
ATOM 938 C C . ASP A 1 121 ? -17.065 -0.139 24.017 1.00 91.31 121 ASP A C 1
ATOM 940 O O . ASP A 1 121 ? -17.583 -0.921 24.816 1.00 91.31 121 ASP A O 1
ATOM 944 N N . ALA A 1 122 ? -17.344 -0.188 22.711 1.00 89.94 122 ALA A N 1
ATOM 945 C CA . ALA A 1 122 ? -18.247 -1.183 22.133 1.00 89.94 122 ALA A CA 1
ATOM 946 C C . ALA A 1 122 ? -17.696 -2.613 22.271 1.00 89.94 122 ALA A C 1
ATOM 948 O O . ALA A 1 122 ? -18.420 -3.534 22.663 1.00 89.94 122 ALA A O 1
ATOM 949 N N . LEU A 1 123 ? -16.397 -2.800 22.016 1.00 89.88 123 LEU A N 1
ATOM 950 C CA . LEU A 1 123 ? -15.729 -4.086 22.204 1.00 89.88 123 LEU A CA 1
ATOM 951 C C . LEU A 1 123 ? -15.726 -4.504 23.678 1.00 89.88 123 LEU A C 1
ATOM 953 O O . LEU A 1 123 ? -15.974 -5.673 23.964 1.00 89.88 123 LEU A O 1
ATOM 957 N N . ARG A 1 124 ? -15.530 -3.563 24.609 1.00 90.19 124 ARG A N 1
ATOM 958 C CA . ARG A 1 124 ? -15.619 -3.819 26.053 1.00 90.19 124 ARG A CA 1
ATOM 959 C C . ARG A 1 124 ? -17.024 -4.201 26.492 1.00 90.19 124 ARG A C 1
ATOM 961 O O . ARG A 1 124 ? -17.192 -5.128 27.280 1.00 90.19 124 ARG A O 1
ATOM 968 N N . ALA A 1 125 ? -18.037 -3.517 25.967 1.00 89.75 125 ALA A N 1
ATOM 969 C CA . ALA A 1 125 ? -19.432 -3.789 26.291 1.00 89.75 125 ALA A CA 1
ATOM 970 C C . ALA A 1 125 ? -19.864 -5.197 25.857 1.00 89.75 125 ALA A C 1
ATOM 972 O O . ALA A 1 125 ? -20.628 -5.848 26.568 1.00 89.75 125 ALA A O 1
ATOM 973 N N . LYS A 1 126 ? -19.368 -5.681 24.710 1.00 88.56 126 LYS A N 1
ATOM 974 C CA . LYS A 1 126 ? -19.734 -7.002 24.185 1.00 88.56 126 LYS A CA 1
ATOM 975 C C . LYS A 1 126 ? -18.836 -8.133 24.674 1.00 88.56 126 LYS A C 1
ATOM 977 O O . LYS A 1 126 ? -19.333 -9.229 24.931 1.00 88.56 126 LYS A O 1
ATOM 982 N N . PHE A 1 127 ? -17.531 -7.890 24.761 1.00 88.00 127 PHE A N 1
ATOM 983 C CA . PHE A 1 127 ? -16.538 -8.932 25.006 1.00 88.00 127 PHE A CA 1
ATOM 984 C C . PHE A 1 127 ? -15.823 -8.828 26.363 1.00 88.00 127 PHE A C 1
ATOM 986 O O . PHE A 1 127 ? -14.905 -9.601 26.625 1.00 88.00 127 PHE A O 1
ATOM 993 N N . GLY A 1 128 ? -16.242 -7.914 27.239 1.00 87.00 128 GLY A N 1
ATOM 994 C CA . GLY A 1 128 ? -15.638 -7.737 28.558 1.00 87.00 128 GLY A CA 1
ATOM 995 C C . GLY A 1 128 ? -14.314 -6.963 28.513 1.00 87.00 128 GLY A C 1
ATOM 996 O O . GLY A 1 128 ? -14.039 -6.259 27.544 1.00 87.00 128 GLY A O 1
ATOM 997 N N . 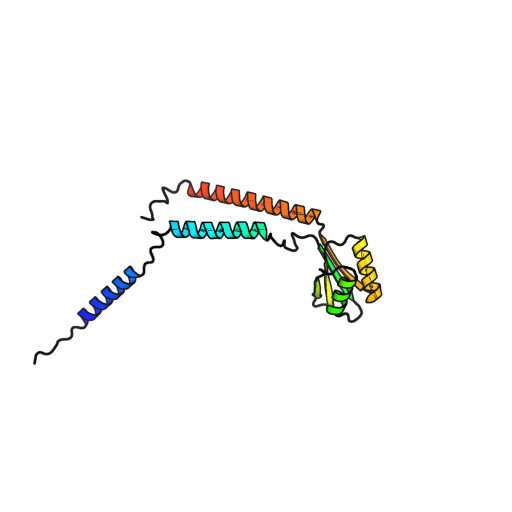PRO A 1 129 ? -13.486 -7.036 29.568 1.00 86.38 129 PRO A N 1
ATOM 998 C CA . PRO A 1 129 ? -12.229 -6.298 29.636 1.00 86.38 129 PRO A CA 1
ATOM 999 C C . PRO A 1 129 ? -11.326 -6.614 28.437 1.00 86.38 129 PRO A C 1
ATOM 1001 O O . PRO A 1 129 ? -11.059 -7.777 28.129 1.00 86.38 129 PRO A O 1
ATOM 1004 N N . ILE A 1 130 ? -10.853 -5.561 27.768 1.00 87.38 130 ILE A N 1
ATOM 1005 C CA . ILE A 1 130 ? -9.887 -5.662 26.671 1.00 87.38 130 ILE A CA 1
ATOM 1006 C C . ILE A 1 130 ? -8.581 -5.007 27.099 1.00 87.38 130 ILE A C 1
ATOM 1008 O O . ILE A 1 130 ? -8.592 -3.920 27.688 1.00 87.38 130 ILE A O 1
ATOM 1012 N N . THR A 1 131 ? -7.464 -5.643 26.763 1.00 84.69 131 THR A N 1
ATOM 1013 C CA . THR A 1 131 ? -6.132 -5.051 26.905 1.00 84.69 131 THR A CA 1
ATOM 1014 C C . THR A 1 131 ? -5.650 -4.616 25.529 1.00 84.69 131 THR A C 1
ATOM 1016 O O . THR A 1 131 ? -5.505 -5.440 24.626 1.00 84.69 131 THR A O 1
ATOM 1019 N N . GLU A 1 132 ? -5.416 -3.318 25.354 1.00 83.38 132 GLU A N 1
ATOM 1020 C CA . GLU A 1 132 ? -4.766 -2.789 24.156 1.00 83.38 132 GLU A CA 1
ATOM 1021 C C . GLU A 1 132 ? -3.265 -3.081 24.237 1.00 83.38 132 GLU A C 1
ATOM 1023 O O . GLU A 1 132 ? -2.602 -2.678 25.193 1.00 83.38 132 GLU A O 1
ATOM 1028 N N . SER A 1 133 ? -2.730 -3.801 23.251 1.00 80.81 133 SER A N 1
ATOM 1029 C CA . SER A 1 133 ? -1.292 -4.077 23.170 1.00 80.81 133 SER A CA 1
ATOM 1030 C C . SER A 1 133 ? -0.566 -3.037 22.326 1.00 80.81 133 SER A C 1
ATOM 1032 O O . SER A 1 133 ? 0.522 -2.599 22.684 1.00 80.81 133 SER A O 1
ATOM 1034 N N . GLU A 1 134 ? -1.154 -2.654 21.193 1.00 82.88 134 GLU A N 1
ATOM 1035 C CA . GLU A 1 134 ? -0.530 -1.737 20.245 1.00 82.88 134 GLU A CA 1
ATOM 1036 C C . GLU A 1 134 ? -1.592 -1.050 19.386 1.00 82.88 134 GLU A C 1
ATOM 1038 O O . GLU A 1 134 ? -2.533 -1.693 18.914 1.00 82.88 134 GLU A O 1
ATOM 1043 N N . PHE A 1 135 ? -1.416 0.247 19.141 1.00 84.44 135 PHE A N 1
ATOM 1044 C CA . PHE A 1 135 ? -2.222 0.996 18.188 1.00 84.44 135 PHE A CA 1
ATOM 1045 C C . PHE A 1 135 ? -1.326 1.785 17.245 1.00 84.44 135 PHE A C 1
ATOM 1047 O O . PHE A 1 135 ? -0.519 2.616 17.661 1.00 84.44 135 PHE A O 1
ATOM 1054 N N . TYR A 1 136 ? -1.513 1.537 15.956 1.00 82.00 136 TYR A N 1
ATOM 1055 C CA . TYR A 1 136 ? -0.839 2.233 14.879 1.00 82.00 136 TYR A CA 1
ATOM 1056 C C . TYR A 1 136 ? -1.887 2.850 13.962 1.00 82.00 136 TYR A C 1
ATOM 1058 O O . TYR A 1 136 ? -2.757 2.155 13.443 1.00 82.00 136 TYR A O 1
ATOM 1066 N N . SER A 1 137 ? -1.828 4.159 13.748 1.00 82.12 137 SER A N 1
ATOM 1067 C CA . SER A 1 137 ? -2.740 4.849 12.839 1.00 82.12 137 SER A CA 1
ATOM 1068 C C . SER A 1 137 ? -1.946 5.736 11.901 1.00 82.12 137 SER A C 1
ATOM 1070 O O . SER A 1 137 ? -1.096 6.509 12.342 1.00 82.12 137 SER A O 1
ATOM 1072 N N . VAL A 1 138 ? -2.229 5.617 10.607 1.00 80.44 138 VAL A N 1
ATOM 1073 C CA . VAL A 1 138 ? -1.633 6.459 9.572 1.00 80.44 138 VAL A CA 1
ATOM 1074 C C . VAL A 1 138 ? -2.722 7.332 8.985 1.00 80.44 138 VAL A C 1
ATOM 1076 O O . VAL A 1 138 ? -3.659 6.842 8.344 1.00 80.44 138 VAL A O 1
ATOM 1079 N N . SER A 1 139 ? -2.564 8.641 9.158 1.00 82.75 139 SER A N 1
ATOM 1080 C CA . SER A 1 139 ? -3.505 9.600 8.601 1.00 82.75 139 SER A CA 1
ATOM 1081 C C . SER A 1 139 ? -3.400 9.694 7.069 1.00 82.75 139 SER A C 1
ATOM 1083 O O . SER A 1 139 ? -2.292 9.674 6.522 1.00 82.75 139 SER A O 1
ATOM 1085 N N . PRO A 1 140 ? -4.529 9.885 6.355 1.00 81.25 140 PRO A N 1
ATOM 1086 C CA . PRO A 1 140 ? -4.609 10.085 4.910 1.00 81.25 140 PRO A CA 1
ATOM 1087 C C . PRO A 1 140 ? -3.685 11.164 4.394 1.00 81.25 140 PRO A C 1
ATOM 1089 O O . PRO A 1 140 ? -3.137 11.014 3.308 1.00 81.25 140 PRO A O 1
ATOM 1092 N N . MET A 1 141 ? -3.468 12.220 5.175 1.00 85.00 141 MET A N 1
ATOM 1093 C CA . MET A 1 141 ? -2.550 13.290 4.806 1.00 85.00 141 MET A CA 1
ATOM 1094 C C . MET A 1 141 ? -1.107 12.779 4.669 1.00 85.00 141 MET A C 1
ATOM 1096 O O . MET A 1 141 ? -0.479 13.007 3.639 1.00 85.00 141 MET A O 1
ATOM 1100 N N . ILE A 1 142 ? -0.615 12.024 5.657 1.00 85.38 142 ILE A N 1
ATOM 1101 C CA . ILE A 1 142 ? 0.746 11.466 5.650 1.00 85.38 142 ILE A CA 1
ATOM 1102 C C . ILE A 1 142 ? 0.885 10.371 4.590 1.00 85.38 142 ILE A C 1
ATOM 1104 O O . ILE A 1 142 ? 1.894 10.319 3.884 1.00 85.38 142 ILE A O 1
ATOM 1108 N N . ALA A 1 143 ? -0.137 9.526 4.430 1.00 85.56 143 ALA A N 1
ATOM 1109 C CA . ALA A 1 143 ? -0.155 8.500 3.389 1.00 85.56 143 ALA A CA 1
ATOM 1110 C C . ALA A 1 143 ? -0.111 9.124 1.980 1.00 85.56 143 ALA A C 1
ATOM 1112 O O . ALA A 1 143 ? 0.682 8.703 1.135 1.00 85.56 143 ALA A O 1
ATOM 1113 N N . ALA A 1 144 ? -0.908 10.170 1.732 1.00 86.25 144 ALA A N 1
ATOM 1114 C CA . ALA A 1 144 ? -0.935 10.881 0.456 1.00 86.25 144 ALA A CA 1
ATOM 1115 C C . ALA A 1 144 ? 0.382 11.617 0.175 1.00 86.25 144 ALA A C 1
ATOM 1117 O O . ALA A 1 144 ? 0.881 11.587 -0.953 1.00 86.25 144 ALA A O 1
ATOM 1118 N N . GLU A 1 145 ? 0.971 12.248 1.191 1.00 89.31 145 GLU A N 1
ATOM 1119 C CA . GLU A 1 145 ? 2.269 12.908 1.071 1.00 89.31 145 GLU A CA 1
ATOM 1120 C C . GLU A 1 145 ? 3.386 11.904 0.767 1.00 89.31 145 GLU A C 1
ATOM 1122 O O . GLU A 1 145 ? 4.159 12.107 -0.172 1.00 89.31 145 GLU A O 1
ATOM 1127 N N . THR A 1 146 ? 3.420 10.778 1.481 1.00 89.88 146 THR A N 1
ATOM 1128 C CA . THR A 1 146 ? 4.371 9.684 1.241 1.00 89.88 146 THR A CA 1
ATOM 1129 C C . THR A 1 146 ? 4.236 9.135 -0.177 1.00 89.88 146 THR A C 1
ATOM 1131 O O . THR A 1 146 ? 5.235 9.023 -0.889 1.00 89.88 146 THR A O 1
ATOM 1134 N N . ALA A 1 147 ? 3.011 8.867 -0.639 1.00 89.12 147 ALA A N 1
ATOM 1135 C CA . ALA A 1 147 ? 2.759 8.383 -1.995 1.00 89.12 147 ALA A CA 1
ATOM 1136 C C . ALA A 1 147 ? 3.219 9.385 -3.064 1.00 89.12 147 ALA A C 1
ATOM 1138 O O . ALA A 1 147 ? 3.862 9.005 -4.048 1.00 89.12 147 ALA A O 1
ATOM 1139 N N . ARG A 1 148 ? 2.946 10.678 -2.860 1.00 91.44 148 ARG A N 1
ATOM 1140 C CA . ARG A 1 148 ? 3.383 11.744 -3.766 1.00 91.44 148 ARG A CA 1
ATOM 1141 C C . ARG A 1 148 ? 4.905 11.854 -3.811 1.00 91.44 148 ARG A C 1
ATOM 1143 O O . ARG A 1 148 ? 5.477 11.925 -4.898 1.00 91.44 148 ARG A O 1
ATOM 1150 N N . ASN A 1 149 ? 5.560 11.837 -2.656 1.00 94.12 149 ASN A N 1
ATOM 1151 C CA . ASN A 1 149 ? 7.013 11.937 -2.558 1.00 94.12 149 ASN A CA 1
ATOM 1152 C C . ASN A 1 149 ? 7.701 10.714 -3.178 1.00 94.12 149 ASN A C 1
ATOM 1154 O O . ASN A 1 149 ? 8.663 10.876 -3.928 1.00 94.12 149 ASN A O 1
ATOM 1158 N N . ALA A 1 150 ? 7.167 9.509 -2.961 1.00 93.38 150 ALA A N 1
ATOM 1159 C CA . ALA A 1 150 ? 7.642 8.291 -3.613 1.00 93.38 150 ALA A CA 1
ATOM 1160 C C . ALA A 1 150 ? 7.507 8.374 -5.143 1.00 93.38 150 ALA A C 1
ATOM 1162 O O . ALA A 1 150 ? 8.456 8.065 -5.864 1.00 93.38 150 ALA A O 1
ATOM 1163 N N . GLY A 1 151 ? 6.368 8.860 -5.649 1.00 93.25 151 GLY A N 1
ATOM 1164 C CA . GLY A 1 151 ? 6.159 9.073 -7.083 1.00 93.25 151 GLY A CA 1
ATOM 1165 C C . GLY A 1 151 ? 7.177 10.041 -7.696 1.00 93.25 151 GLY A C 1
ATOM 1166 O O . GLY A 1 151 ? 7.756 9.751 -8.744 1.00 93.25 151 GLY A O 1
ATOM 1167 N N . ILE A 1 152 ? 7.457 11.157 -7.014 1.00 96.56 152 ILE A N 1
ATOM 1168 C CA . ILE A 1 152 ? 8.477 12.127 -7.441 1.00 96.56 152 ILE A CA 1
ATOM 1169 C C . ILE A 1 152 ? 9.870 11.486 -7.431 1.00 96.56 152 ILE A C 1
ATOM 1171 O O . ILE A 1 152 ? 10.608 11.621 -8.406 1.00 96.56 152 ILE A O 1
ATOM 1175 N N . ALA A 1 153 ? 10.225 10.757 -6.371 1.00 97.25 153 ALA A N 1
ATOM 1176 C CA . ALA A 1 153 ? 11.524 10.099 -6.256 1.00 97.25 153 ALA A CA 1
ATOM 1177 C C . ALA A 1 153 ? 11.760 9.083 -7.385 1.00 97.25 153 ALA A C 1
ATOM 1179 O O . ALA A 1 153 ? 12.827 9.087 -7.998 1.00 97.25 153 ALA A O 1
ATOM 1180 N N . ILE A 1 154 ? 10.754 8.265 -7.718 1.00 96.94 154 ILE A N 1
ATOM 1181 C CA . ILE A 1 154 ? 10.822 7.300 -8.826 1.00 96.94 154 ILE A CA 1
ATOM 1182 C C . ILE A 1 154 ? 11.008 8.021 -10.164 1.00 96.94 154 ILE A C 1
ATOM 1184 O O . ILE A 1 154 ? 11.847 7.611 -10.965 1.00 96.94 154 ILE A O 1
ATOM 1188 N N . ALA A 1 155 ? 10.270 9.108 -10.406 1.00 97.25 155 ALA A N 1
ATOM 1189 C CA . ALA A 1 155 ? 10.393 9.882 -11.640 1.00 97.25 155 ALA A CA 1
ATOM 1190 C C . ALA A 1 155 ? 11.792 10.504 -11.787 1.00 97.25 155 ALA A C 1
ATOM 1192 O O . ALA A 1 155 ? 12.419 10.383 -12.841 1.00 97.25 155 ALA A O 1
ATOM 1193 N N . VAL A 1 156 ? 12.314 11.115 -10.719 1.00 98.25 156 VAL A N 1
ATOM 1194 C CA . VAL A 1 156 ? 13.668 11.688 -10.697 1.00 98.25 156 VAL A CA 1
ATOM 1195 C C . VAL A 1 156 ? 14.724 10.602 -10.906 1.00 98.25 156 VAL A C 1
ATOM 1197 O O . VAL A 1 156 ? 15.634 10.789 -11.713 1.00 98.25 156 VAL A O 1
ATOM 1200 N N . ALA A 1 157 ? 14.588 9.450 -10.245 1.00 98.25 157 ALA A N 1
ATOM 1201 C CA . ALA A 1 157 ? 15.494 8.319 -10.421 1.00 98.25 157 ALA A CA 1
ATOM 1202 C C . ALA A 1 157 ? 15.474 7.787 -11.862 1.00 98.25 157 ALA A C 1
ATOM 1204 O O . ALA A 1 157 ? 16.535 7.565 -12.443 1.00 98.25 157 ALA A O 1
ATOM 1205 N N . ALA A 1 158 ? 14.292 7.644 -12.471 1.00 98.00 158 ALA A N 1
ATOM 1206 C CA . ALA A 1 158 ? 14.151 7.209 -13.858 1.00 98.00 158 ALA A CA 1
ATOM 1207 C C . ALA A 1 158 ? 14.851 8.171 -14.830 1.00 98.00 158 ALA A C 1
ATOM 1209 O O . ALA A 1 158 ? 15.623 7.731 -15.683 1.00 98.00 158 ALA A O 1
ATOM 1210 N N . VAL A 1 159 ? 14.654 9.484 -14.664 1.00 97.94 159 VAL A N 1
ATOM 1211 C CA . VAL A 1 159 ? 15.363 10.504 -15.454 1.00 97.94 159 VAL A CA 1
ATOM 1212 C C . VAL A 1 159 ? 16.873 10.418 -15.224 1.00 97.94 159 VAL A C 1
ATOM 1214 O O . VAL A 1 159 ? 17.636 10.424 -16.187 1.00 97.94 159 VAL A O 1
ATOM 1217 N N . GLY A 1 160 ? 17.318 10.272 -13.974 1.00 98.00 160 GLY A N 1
ATOM 1218 C CA . GLY A 1 160 ? 18.731 10.116 -13.631 1.00 98.00 160 GLY A CA 1
ATOM 1219 C C . GLY A 1 160 ? 19.380 8.904 -14.305 1.00 98.00 160 GLY A C 1
ATOM 1220 O O . GLY A 1 160 ? 20.465 9.027 -14.871 1.00 98.00 160 GLY A O 1
ATOM 1221 N N . ILE A 1 161 ? 18.697 7.756 -14.324 1.00 97.69 161 ILE A N 1
ATOM 1222 C CA . ILE A 1 161 ? 19.157 6.541 -15.009 1.00 97.69 161 ILE A CA 1
ATOM 1223 C C . ILE A 1 161 ? 19.239 6.771 -16.522 1.00 97.69 161 ILE A C 1
ATOM 1225 O O . ILE A 1 161 ? 20.250 6.426 -17.131 1.00 97.69 161 ILE A O 1
ATOM 1229 N N . LEU A 1 162 ? 18.224 7.387 -17.136 1.00 96.69 162 LEU A N 1
ATOM 1230 C CA . LEU A 1 162 ? 18.237 7.695 -18.571 1.00 96.69 162 LEU A CA 1
ATOM 1231 C C . LEU A 1 162 ? 19.396 8.627 -18.942 1.00 96.69 162 LEU A C 1
ATOM 1233 O O . LEU A 1 162 ? 20.091 8.383 -19.931 1.00 96.69 162 LEU A O 1
ATOM 1237 N N . LEU A 1 163 ? 19.644 9.660 -18.134 1.00 97.06 163 LEU A N 1
ATOM 1238 C CA . LEU A 1 163 ? 20.775 10.569 -18.315 1.00 97.06 163 LEU A CA 1
ATOM 1239 C C . LEU A 1 163 ? 22.109 9.841 -18.149 1.00 97.06 163 LEU A C 1
ATOM 1241 O O . LEU A 1 163 ? 23.006 10.021 -18.973 1.00 97.06 163 LEU A O 1
ATOM 1245 N N . TYR A 1 164 ? 22.231 8.987 -17.131 1.00 96.12 164 TYR A N 1
ATOM 1246 C CA . TYR A 1 164 ? 23.431 8.192 -16.904 1.00 96.12 164 TYR A CA 1
ATOM 1247 C C . TYR A 1 164 ? 23.716 7.253 -18.075 1.00 96.12 164 TYR A C 1
ATOM 1249 O O . TYR A 1 164 ? 24.830 7.267 -18.585 1.00 96.12 164 TYR A O 1
ATOM 1257 N N . ILE A 1 165 ? 22.724 6.494 -18.554 1.00 95.12 165 ILE A N 1
ATOM 1258 C CA . ILE A 1 165 ? 22.873 5.602 -19.714 1.00 95.12 165 ILE A CA 1
ATOM 1259 C C . ILE A 1 165 ? 23.277 6.417 -20.947 1.00 95.12 165 ILE A C 1
ATOM 1261 O O . ILE A 1 165 ? 24.251 6.079 -21.621 1.00 95.12 165 ILE A O 1
ATOM 1265 N N . THR A 1 166 ? 22.587 7.528 -21.213 1.00 92.56 166 THR A N 1
ATOM 1266 C CA . THR A 1 166 ? 22.896 8.408 -22.351 1.00 92.56 166 THR A CA 1
ATOM 1267 C C . THR A 1 166 ? 24.339 8.913 -22.289 1.00 92.56 166 THR A C 1
ATOM 1269 O O . THR A 1 166 ? 25.052 8.893 -23.291 1.00 92.56 166 THR A O 1
ATOM 1272 N N . TRP A 1 167 ? 24.808 9.325 -21.110 1.00 94.31 167 TRP A N 1
ATOM 1273 C CA . TRP A 1 167 ? 26.179 9.784 -20.910 1.00 94.31 167 TRP A CA 1
ATOM 1274 C C . TRP A 1 167 ? 27.209 8.645 -20.970 1.00 94.31 167 TRP A C 1
ATOM 1276 O O . TRP A 1 167 ? 28.254 8.806 -21.603 1.00 94.31 167 TRP A O 1
ATOM 1286 N N . ALA A 1 168 ? 26.923 7.496 -20.360 1.00 93.06 168 ALA A N 1
ATOM 1287 C CA . ALA A 1 168 ? 27.819 6.345 -20.289 1.00 93.06 168 ALA A CA 1
ATOM 1288 C C . ALA A 1 168 ? 28.102 5.762 -21.681 1.00 93.06 168 ALA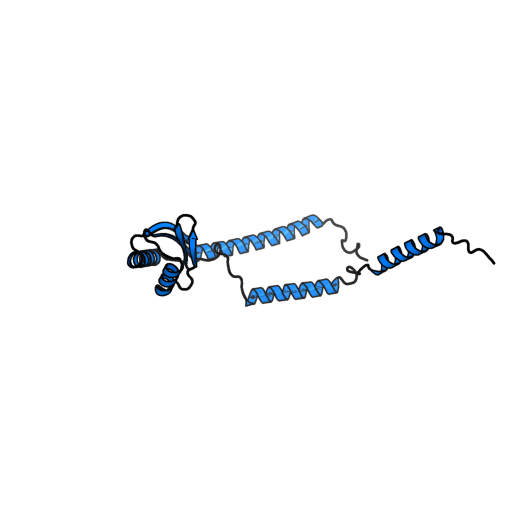 A C 1
ATOM 1290 O O . ALA A 1 168 ? 29.252 5.478 -22.015 1.00 93.06 168 ALA A O 1
ATOM 1291 N N . PHE A 1 169 ? 27.075 5.666 -22.532 1.00 88.75 169 PHE A N 1
ATOM 1292 C CA . PHE A 1 169 ? 27.189 5.125 -23.889 1.00 88.75 169 PHE A CA 1
ATOM 1293 C C . PHE A 1 169 ? 27.447 6.190 -24.965 1.00 88.75 169 PHE A C 1
ATOM 1295 O O . PHE A 1 169 ? 27.545 5.857 -26.145 1.00 88.75 169 PHE A O 1
ATOM 1302 N N . ARG A 1 170 ? 27.657 7.463 -24.593 1.00 86.50 170 ARG A N 1
ATOM 1303 C CA . ARG A 1 170 ? 27.860 8.574 -25.549 1.00 86.50 170 ARG A CA 1
ATOM 1304 C C . ARG A 1 170 ? 29.036 8.385 -26.513 1.00 86.50 170 ARG A C 1
ATOM 1306 O O . ARG A 1 170 ? 29.079 9.020 -27.558 1.00 86.50 170 ARG A O 1
ATOM 1313 N N . LYS A 1 171 ? 30.041 7.593 -26.120 1.00 82.38 171 LYS A N 1
ATOM 1314 C CA . LYS A 1 171 ? 31.254 7.332 -26.916 1.00 82.38 171 LYS A CA 1
ATOM 1315 C C . LYS A 1 171 ? 31.169 6.037 -27.726 1.00 82.38 171 LYS A C 1
ATOM 1317 O O . LYS A 1 171 ? 32.144 5.687 -28.385 1.00 82.38 171 LYS A O 1
ATOM 1322 N N . MET A 1 172 ? 30.050 5.313 -27.668 1.00 79.25 172 MET A N 1
ATOM 1323 C CA . MET A 1 172 ? 29.894 4.064 -28.403 1.00 79.25 172 MET A CA 1
ATOM 1324 C C . MET A 1 172 ? 29.688 4.372 -29.897 1.00 79.25 172 MET A C 1
ATOM 1326 O O . MET A 1 172 ? 28.690 5.005 -30.250 1.00 79.25 172 MET A O 1
ATOM 1330 N N . PRO A 1 173 ? 30.608 3.970 -30.795 1.00 65.31 173 PRO A N 1
ATOM 1331 C CA . PRO A 1 173 ? 30.478 4.258 -32.217 1.00 65.31 173 PRO A CA 1
ATOM 1332 C C . PRO A 1 173 ? 29.376 3.372 -32.809 1.00 65.31 173 PRO A C 1
ATOM 1334 O O . PRO A 1 173 ? 29.507 2.154 -32.821 1.00 65.31 173 PRO A O 1
ATOM 1337 N N . ASN A 1 174 ? 28.299 3.987 -33.302 1.00 61.06 174 ASN A N 1
ATOM 1338 C CA . ASN A 1 174 ? 27.261 3.385 -34.153 1.00 61.06 174 ASN A CA 1
ATOM 1339 C C . ASN A 1 174 ? 26.810 1.951 -33.771 1.00 61.06 174 ASN A C 1
ATOM 1341 O O . ASN A 1 174 ? 27.142 0.997 -34.480 1.00 61.06 174 ASN A O 1
ATOM 1345 N N . PRO A 1 175 ? 25.954 1.782 -32.743 1.00 55.75 175 PRO A N 1
ATOM 1346 C CA . PRO A 1 175 ? 25.396 0.473 -32.369 1.00 55.75 175 PRO A CA 1
ATOM 1347 C C . PRO A 1 175 ? 24.498 -0.156 -33.455 1.00 55.75 175 PRO A C 1
ATOM 1349 O O . PRO A 1 175 ? 24.164 -1.333 -33.388 1.00 55.75 175 PRO A O 1
ATOM 1352 N N . PHE A 1 176 ? 24.140 0.605 -34.494 1.00 55.66 176 PHE A N 1
ATOM 1353 C CA . PHE A 1 176 ? 23.271 0.174 -35.592 1.00 55.66 176 PHE A CA 1
ATOM 1354 C C . PHE A 1 176 ? 23.919 -0.767 -36.629 1.00 55.66 176 PHE A C 1
ATOM 1356 O O . PHE A 1 176 ? 23.202 -1.265 -37.493 1.00 55.66 176 PHE A O 1
ATOM 1363 N N . ARG A 1 177 ? 25.239 -1.021 -36.585 1.00 56.06 177 ARG A N 1
ATOM 1364 C CA . ARG A 1 177 ? 25.959 -1.792 -37.629 1.00 56.06 177 ARG A CA 1
ATOM 1365 C C . ARG A 1 177 ? 26.275 -3.258 -37.290 1.00 56.06 177 ARG A C 1
ATOM 1367 O O . ARG A 1 177 ? 26.901 -3.917 -38.107 1.00 56.06 177 ARG A O 1
ATOM 1374 N N . TYR A 1 178 ? 25.827 -3.785 -36.149 1.00 53.50 178 TYR A N 1
ATOM 1375 C CA . TYR A 1 178 ? 26.044 -5.197 -35.765 1.00 53.50 178 TYR A CA 1
ATOM 1376 C C . TYR A 1 178 ? 24.826 -6.107 -36.011 1.00 53.50 178 TYR A C 1
ATOM 1378 O O . TYR A 1 178 ? 24.720 -7.179 -35.426 1.00 53.50 178 TYR A O 1
ATOM 1386 N N . GLY A 1 179 ? 23.886 -5.667 -36.850 1.00 54.00 179 GLY A N 1
ATOM 1387 C CA . GLY A 1 179 ? 22.662 -6.406 -37.172 1.00 54.00 179 GLY A CA 1
ATOM 1388 C C . GLY A 1 179 ? 22.244 -6.237 -38.630 1.00 54.00 179 GLY A C 1
ATOM 1389 O O . GLY A 1 179 ? 21.081 -5.924 -38.887 1.00 54.00 179 GLY A O 1
ATOM 1390 N N . THR A 1 180 ? 23.206 -6.354 -39.549 1.00 44.62 180 THR A N 1
ATOM 1391 C CA . THR A 1 180 ? 22.962 -6.654 -40.970 1.00 44.62 180 THR A CA 1
ATOM 1392 C C . THR A 1 180 ? 23.338 -8.093 -41.239 1.00 44.62 180 THR A C 1
ATOM 1394 O O . THR A 1 180 ? 24.433 -8.463 -40.756 1.00 44.62 180 THR A O 1
#

pLDDT: mean 81.68, std 13.74, range [44.38, 98.25]